Protein AF-0000000083689856 (afdb_homodimer)

Sequence (176 aa):
SSLCSGIFEINCSKDIKVQGIIGPCASLEKKSPLCSDIVIGQGGTSAWKMCGLDKSTSLCLFFDIVRKETPDATMQSTSNQFYFQFLTSSLCSGIFEINCSKDIKVQGIIGPCASLEKKSPLCSDIVIGQGGTSAWKMCGLDKSTSLCLFFDIVRKETPDATMQSTSNQFYFQFLT

InterPro domains:
  IPR012990 Sec23/Sec24, beta-sandwich [PF08033] (6-88)
  IPR037364 Protein transport protein Sec23 [PTHR11141] (4-88)

Organism: NCBI:txid97028

Structure (mmCIF, N/CA/C/O backbone):
data_AF-0000000083689856-model_v1
#
loop_
_entity.id
_entity.type
_entity.pdbx_description
1 polymer 'Protein transport protein SEC23'
#
loop_
_atom_site.group_PDB
_atom_site.id
_atom_site.type_symbol
_atom_site.label_atom_id
_atom_site.label_alt_id
_atom_site.label_comp_id
_atom_site.label_asym_id
_atom_site.label_entity_id
_atom_site.label_seq_id
_atom_site.pdbx_PDB_ins_code
_atom_site.Cartn_x
_atom_site.Cartn_y
_atom_site.Cartn_z
_atom_site.occupancy
_atom_site.B_iso_or_equiv
_atom_site.auth_seq_id
_atom_site.auth_comp_id
_atom_site.auth_asym_id
_atom_site.auth_atom_id
_atom_site.pdbx_PDB_model_num
ATOM 1 N N . SER A 1 1 ? -13.195 -22.906 -11.914 1 31.02 1 SER A N 1
ATOM 2 C CA . SER A 1 1 ? -13.656 -22.359 -10.641 1 31.02 1 SER A CA 1
ATOM 3 C C . SER A 1 1 ? -12.492 -21.781 -9.844 1 31.02 1 SER A C 1
ATOM 5 O O . SER A 1 1 ? -11.828 -22.5 -9.086 1 31.02 1 SER A O 1
ATOM 7 N N . SER A 1 2 ? -11.562 -21.109 -10.391 1 37.41 2 SER A N 1
ATOM 8 C CA . SER A 1 2 ? -10.148 -20.828 -10.141 1 37.41 2 SER A CA 1
ATOM 9 C C . SER A 1 2 ? -9.945 -20.219 -8.766 1 37.41 2 SER A C 1
ATOM 11 O O . SER A 1 2 ? -10.805 -19.5 -8.258 1 37.41 2 SER A O 1
ATOM 13 N N . LEU A 1 3 ? -8.977 -20.75 -7.883 1 42.84 3 LEU A N 1
ATOM 14 C CA . LEU A 1 3 ? -8.492 -20.797 -6.512 1 42.84 3 LEU A CA 1
ATOM 15 C C . LEU A 1 3 ? -8.328 -19.391 -5.941 1 42.84 3 LEU A C 1
ATOM 17 O O . LEU A 1 3 ? -7.41 -18.656 -6.32 1 42.84 3 LEU A O 1
ATOM 21 N N . CYS A 1 4 ? -9.5 -18.844 -5.906 1 51.97 4 CYS A N 1
ATOM 22 C CA . CYS A 1 4 ? -9.438 -17.719 -4.984 1 51.97 4 CYS A CA 1
ATOM 23 C C . CYS A 1 4 ? -8.922 -18.156 -3.621 1 51.97 4 CYS A C 1
ATOM 25 O O . CYS A 1 4 ? -9.5 -19.031 -2.984 1 51.97 4 CYS A O 1
ATOM 27 N N . SER A 1 5 ? -7.715 -18.391 -3.443 1 58.78 5 SER A N 1
ATOM 28 C CA . SER A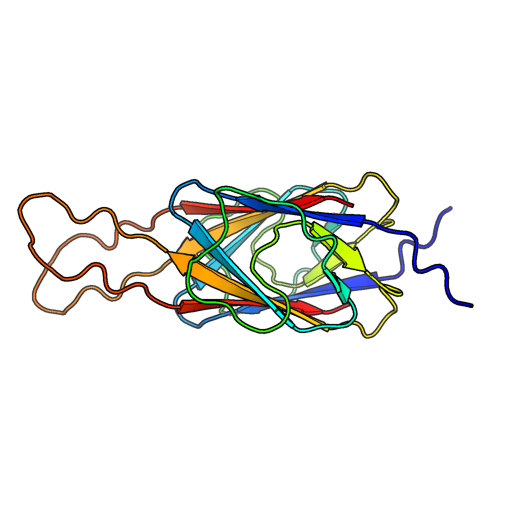 1 5 ? -7.422 -19.109 -2.207 1 58.78 5 SER A CA 1
ATOM 29 C C . SER A 1 5 ? -6.695 -18.219 -1.206 1 58.78 5 SER A C 1
ATOM 31 O O . SER A 1 5 ? -6.367 -18.656 -0.1 1 58.78 5 SER A O 1
ATOM 33 N N . GLY A 1 6 ? -6.547 -16.844 -1.567 1 73.56 6 GLY A N 1
ATOM 34 C CA . GLY A 1 6 ? -5.668 -16.312 -0.537 1 73.56 6 GLY A CA 1
ATOM 35 C C . GLY A 1 6 ? -6.27 -15.133 0.212 1 73.56 6 GLY A C 1
ATOM 36 O O . GLY A 1 6 ? -7.238 -14.531 -0.248 1 73.56 6 GLY A O 1
ATOM 37 N N . ILE A 1 7 ? -6.152 -15.195 1.546 1 84.69 7 ILE A N 1
ATOM 38 C CA . ILE A 1 7 ? -6.461 -14.047 2.398 1 84.69 7 ILE A CA 1
ATOM 39 C C . ILE A 1 7 ? -5.363 -13 2.268 1 84.69 7 ILE A C 1
ATOM 41 O O . ILE A 1 7 ? -4.18 -13.328 2.207 1 84.69 7 ILE A O 1
ATOM 45 N N . PHE A 1 8 ? -5.988 -11.883 2.041 1 88.19 8 PHE A N 1
ATOM 46 C CA . PHE A 1 8 ? -5.125 -10.711 1.982 1 88.19 8 PHE A CA 1
ATOM 47 C C . PHE A 1 8 ? -5.383 -9.789 3.17 1 88.19 8 PHE A C 1
ATOM 49 O O . PHE A 1 8 ? -6.52 -9.391 3.416 1 88.19 8 PHE A O 1
ATOM 56 N N . GLU A 1 9 ? -4.297 -9.516 3.924 1 93.69 9 GLU A N 1
ATOM 57 C CA . GLU A 1 9 ? -4.391 -8.648 5.094 1 93.69 9 GLU A CA 1
ATOM 58 C C . GLU A 1 9 ? -3.387 -7.504 5.016 1 93.69 9 GLU A C 1
ATOM 60 O O . GLU A 1 9 ? -2.27 -7.684 4.527 1 93.69 9 GLU A O 1
ATOM 65 N N . ILE A 1 10 ? -3.789 -6.352 5.613 1 95.69 10 ILE A N 1
ATOM 66 C CA . ILE A 1 10 ? -2.9 -5.195 5.562 1 95.69 10 ILE A CA 1
ATOM 67 C C . ILE A 1 10 ? -2.547 -4.754 6.98 1 95.69 10 ILE A C 1
ATOM 69 O O . ILE A 1 10 ? -3.404 -4.746 7.867 1 95.69 10 ILE A O 1
ATOM 73 N N . ASN A 1 11 ? -1.306 -4.457 7.203 1 96.75 11 ASN A N 1
ATOM 74 C CA . ASN A 1 11 ? -0.761 -3.717 8.336 1 96.75 11 ASN A CA 1
ATOM 75 C C . ASN A 1 11 ? -0.013 -2.467 7.887 1 96.75 11 ASN A C 1
ATOM 77 O O . ASN A 1 11 ? 0.541 -2.434 6.785 1 96.75 11 ASN A O 1
ATOM 81 N N . CYS A 1 12 ? -0.028 -1.435 8.812 1 97.19 12 CYS A N 1
ATOM 82 C CA . CYS A 1 12 ? 0.641 -0.221 8.359 1 97.19 12 CYS A CA 1
ATOM 83 C C . CYS A 1 12 ? 1.062 0.646 9.539 1 97.19 12 CYS A C 1
ATOM 85 O O . CYS A 1 12 ? 0.802 0.298 10.695 1 97.19 12 CYS A O 1
ATOM 87 N N . SER A 1 13 ? 1.717 1.807 9.211 1 96.12 13 SER A N 1
ATOM 88 C CA . SER A 1 13 ? 2.143 2.771 10.219 1 96.12 13 SER A CA 1
ATOM 89 C C . SER A 1 13 ? 0.949 3.338 10.977 1 96.12 13 SER A C 1
ATOM 91 O O . SER A 1 13 ? -0.142 3.473 10.422 1 96.12 13 SER A O 1
ATOM 93 N N . LYS A 1 14 ? 1.166 3.766 12.195 1 91.44 14 LYS A N 1
ATOM 94 C CA . LYS A 1 14 ? 0.114 4.219 13.102 1 91.44 14 LYS A CA 1
ATOM 95 C C . LYS A 1 14 ? -0.556 5.484 12.578 1 91.44 14 LYS A C 1
ATOM 97 O O . LYS A 1 14 ? -1.739 5.719 12.828 1 91.44 14 LYS A O 1
ATOM 102 N N . ASP A 1 15 ? 0.112 6.262 11.781 1 90.12 15 ASP A N 1
ATOM 103 C CA . ASP A 1 15 ? -0.406 7.539 11.305 1 90.12 15 ASP A CA 1
ATOM 104 C C . ASP A 1 15 ? -1.208 7.359 10.023 1 90.12 15 ASP A C 1
ATOM 106 O O . ASP A 1 15 ? -1.662 8.336 9.422 1 90.12 15 ASP A O 1
ATOM 110 N N . ILE A 1 16 ? -1.373 6.152 9.648 1 93.44 16 ILE A N 1
ATOM 111 C CA . ILE A 1 16 ? -2.117 5.852 8.438 1 93.44 16 ILE A CA 1
ATOM 112 C C . ILE A 1 16 ? -3.465 5.227 8.797 1 93.44 16 ILE A C 1
ATOM 114 O O . ILE A 1 16 ? -3.551 4.402 9.703 1 93.44 16 ILE A O 1
ATOM 118 N N . LYS A 1 17 ? -4.5 5.652 8.094 1 95.81 17 LYS A N 1
ATOM 119 C CA . LYS A 1 17 ? -5.816 5.023 8.203 1 95.81 17 LYS A CA 1
ATOM 120 C C . LYS A 1 17 ? -6.297 4.52 6.844 1 95.81 17 LYS A C 1
ATOM 122 O O . LYS A 1 17 ? -6.359 5.285 5.879 1 95.81 17 LYS A O 1
ATOM 127 N N . VAL A 1 18 ? -6.699 3.283 6.828 1 97.31 18 VAL A N 1
ATOM 128 C CA . VAL A 1 18 ? -7.117 2.637 5.59 1 97.31 18 VAL A CA 1
ATOM 129 C C . VAL A 1 18 ? -8.578 2.979 5.293 1 97.31 18 VAL A C 1
ATOM 131 O O . VAL A 1 18 ? -9.461 2.711 6.113 1 97.31 18 VAL A O 1
ATOM 134 N N . GLN A 1 19 ? -8.836 3.537 4.16 1 97.25 19 GLN A N 1
ATOM 135 C CA . GLN A 1 19 ? -10.203 3.854 3.754 1 97.25 19 GLN A CA 1
ATOM 136 C C . GLN A 1 19 ? -10.867 2.654 3.082 1 97.25 19 GLN A C 1
ATOM 138 O O . GLN A 1 19 ? -12.062 2.42 3.262 1 97.25 19 GLN A O 1
ATOM 143 N N . GLY A 1 20 ? -10.078 1.955 2.221 1 97.69 20 GLY A N 1
ATOM 144 C CA . GLY A 1 20 ? -10.586 0.754 1.576 1 97.69 20 GLY A CA 1
ATOM 145 C C . GLY A 1 20 ? -9.875 0.424 0.281 1 97.69 20 GLY A C 1
ATOM 146 O O . GLY A 1 20 ? -8.859 1.043 -0.05 1 97.69 20 GLY A O 1
ATOM 147 N N . ILE A 1 21 ? -10.391 -0.666 -0.389 1 97 21 ILE A N 1
ATOM 148 C CA . ILE A 1 21 ? -9.742 -1.138 -1.609 1 97 21 ILE A CA 1
ATOM 149 C C . ILE A 1 21 ? -10.781 -1.262 -2.725 1 97 21 ILE A C 1
ATOM 151 O O . ILE A 1 21 ? -11.953 -1.53 -2.463 1 97 21 ILE A O 1
ATOM 155 N N . ILE A 1 22 ? -10.32 -0.99 -3.885 1 95.88 22 ILE A N 1
ATOM 156 C CA . ILE A 1 22 ? -11.062 -1.29 -5.102 1 95.88 22 ILE A CA 1
ATOM 157 C C . ILE A 1 22 ? -10.328 -2.359 -5.91 1 95.88 22 ILE A C 1
ATOM 159 O O . ILE A 1 22 ? -9.125 -2.242 -6.152 1 95.88 22 ILE A O 1
ATOM 163 N N . GLY A 1 23 ? -10.961 -3.426 -6.277 1 93.25 23 GLY A N 1
ATOM 164 C CA . GLY A 1 23 ? -10.414 -4.555 -7.008 1 93.25 23 GLY A CA 1
ATOM 165 C C . GLY A 1 23 ? -11.18 -5.84 -6.793 1 93.25 23 GLY A C 1
ATOM 166 O O . GLY A 1 23 ? -12.281 -5.824 -6.234 1 93.25 23 GLY A O 1
ATOM 167 N N . PRO A 1 24 ? -10.656 -6.953 -7.352 1 88.81 24 PRO A N 1
ATOM 168 C CA . PRO A 1 24 ? -11.32 -8.258 -7.25 1 88.81 24 PRO A CA 1
ATOM 169 C C . PRO A 1 24 ? -11.141 -8.906 -5.879 1 88.81 24 PRO A C 1
ATOM 171 O O . PRO A 1 24 ? -10.375 -9.859 -5.742 1 88.81 24 PRO A O 1
ATOM 174 N N . CYS A 1 25 ? -11.867 -8.344 -4.914 1 89.06 25 CYS A N 1
ATOM 175 C CA . CYS A 1 25 ? -11.781 -8.844 -3.545 1 89.06 25 CYS A CA 1
ATOM 176 C C . CYS A 1 25 ? -13.117 -8.703 -2.828 1 89.06 25 CYS A C 1
ATOM 178 O O . CYS A 1 25 ? -14.031 -8.047 -3.332 1 89.06 25 CYS A O 1
ATOM 180 N N . ALA A 1 26 ? -13.148 -9.461 -1.69 1 92.5 26 ALA A N 1
ATOM 181 C CA . ALA A 1 26 ? -14.336 -9.391 -0.838 1 92.5 26 ALA A CA 1
ATOM 182 C C . ALA A 1 26 ? -13.945 -9.211 0.626 1 92.5 26 ALA A C 1
ATOM 184 O O . ALA A 1 26 ? -13.07 -9.914 1.135 1 92.5 26 ALA A O 1
ATOM 185 N N . SER A 1 27 ? -14.547 -8.242 1.237 1 94.75 27 SER A N 1
ATOM 186 C CA . SER A 1 27 ? -14.281 -7.934 2.639 1 94.75 27 SER A CA 1
ATOM 187 C C . SER A 1 27 ? -14.5 -9.156 3.523 1 94.75 27 SER A C 1
ATOM 189 O O . SER A 1 27 ? -15.461 -9.898 3.338 1 94.75 27 SER A O 1
ATOM 191 N N . LEU A 1 28 ? -13.695 -9.391 4.461 1 95.06 28 LEU A N 1
ATOM 192 C CA . LEU A 1 28 ? -13.852 -10.422 5.477 1 95.06 28 LEU A CA 1
ATOM 193 C C . LEU A 1 28 ? -14.414 -9.844 6.77 1 95.06 28 LEU A C 1
ATOM 195 O O . LEU A 1 28 ? -14.5 -10.531 7.785 1 95.06 28 LEU A O 1
ATOM 199 N N . GLU A 1 29 ? -14.664 -8.562 6.766 1 96 29 GLU A N 1
ATOM 200 C CA . GLU A 1 29 ? -15.297 -7.852 7.875 1 96 29 GLU A CA 1
ATOM 201 C C . GLU A 1 29 ? -14.453 -7.945 9.141 1 96 29 GLU A C 1
ATOM 203 O O . GLU A 1 29 ? -14.984 -8.109 10.242 1 96 29 GLU A O 1
ATOM 208 N N . LYS A 1 30 ? -13.258 -7.953 8.992 1 95.44 30 LYS A N 1
ATOM 209 C CA . LYS A 1 30 ? -12.344 -7.93 10.125 1 95.44 30 LYS A CA 1
ATOM 210 C C . LYS A 1 30 ? -12.211 -6.52 10.703 1 95.44 30 LYS A C 1
ATOM 212 O O . LYS A 1 30 ? -11.695 -5.621 10.031 1 95.44 30 LYS A O 1
ATOM 217 N N . LYS A 1 31 ? -12.586 -6.363 11.922 1 94.12 31 LYS A N 1
ATOM 218 C CA . LYS A 1 31 ? -12.438 -5.051 12.547 1 94.12 31 LYS A CA 1
ATOM 219 C C . LYS A 1 31 ? -10.969 -4.734 12.828 1 94.12 31 LYS A C 1
ATOM 221 O O . LYS A 1 31 ? -10.211 -5.613 13.234 1 94.12 31 LYS A O 1
ATOM 226 N N . SER A 1 32 ? -10.664 -3.48 12.602 1 95.56 32 SER A N 1
ATOM 227 C CA . SER A 1 32 ? -9.281 -3.053 12.812 1 95.56 32 SER A CA 1
ATOM 228 C C . SER A 1 32 ? -9.211 -1.577 13.188 1 95.56 32 SER A C 1
ATOM 230 O O . SER A 1 32 ? -9.961 -0.756 12.648 1 95.56 32 SER A O 1
ATOM 232 N N . PRO A 1 33 ? -8.305 -1.257 14.117 1 95.19 33 PRO A N 1
ATOM 233 C CA . PRO A 1 33 ? -8.102 0.156 14.445 1 95.19 33 PRO A CA 1
ATOM 234 C C . PRO A 1 33 ? -7.477 0.943 13.297 1 95.19 33 PRO A C 1
ATOM 236 O O . PRO A 1 33 ? -7.422 2.176 13.344 1 95.19 33 PRO A O 1
ATOM 239 N N . LEU A 1 34 ? -7.082 0.309 12.312 1 96 34 LEU A N 1
ATOM 240 C CA . LEU A 1 34 ? -6.41 0.939 11.188 1 96 34 LEU A CA 1
ATOM 241 C C . LEU A 1 34 ? -7.426 1.509 10.195 1 96 34 LEU A C 1
ATOM 243 O O . LEU A 1 34 ? -7.055 2.213 9.258 1 96 34 LEU A O 1
ATOM 247 N N . CYS A 1 35 ? -8.625 1.294 10.414 1 97.06 35 CYS A N 1
ATOM 248 C CA . CYS A 1 35 ? -9.633 1.695 9.445 1 97.06 35 CYS A CA 1
ATOM 249 C C . CYS A 1 35 ? -10.016 3.16 9.625 1 97.06 35 CYS A C 1
ATOM 251 O O . CYS A 1 35 ? -10.141 3.639 10.75 1 97.06 35 CYS A O 1
ATOM 253 N N . SER A 1 36 ? -10.203 3.809 8.484 1 95.69 36 SER A N 1
ATOM 254 C CA . SER A 1 36 ? -10.711 5.176 8.469 1 95.69 36 SER A CA 1
ATOM 255 C C . SER A 1 36 ? -12.227 5.207 8.656 1 95.69 36 SER A C 1
ATOM 257 O O . SER A 1 36 ? -12.906 4.219 8.383 1 95.69 36 SER A O 1
ATOM 259 N N . ASP A 1 37 ? -12.672 6.348 9.102 1 94.5 37 ASP A N 1
ATOM 260 C CA . ASP A 1 37 ? -14.117 6.547 9.148 1 94.5 37 ASP A CA 1
ATOM 261 C C . ASP A 1 37 ? -14.68 6.758 7.742 1 94.5 37 ASP A C 1
ATOM 263 O O . ASP A 1 37 ? -15.875 6.551 7.512 1 94.5 37 ASP A O 1
ATOM 267 N N . ILE A 1 38 ? -13.891 7.273 6.812 1 94.56 38 ILE A N 1
ATOM 268 C CA . ILE A 1 38 ? -14.281 7.426 5.414 1 94.56 38 ILE A CA 1
ATOM 269 C C . ILE A 1 38 ? -14.031 6.121 4.664 1 94.56 38 ILE A C 1
ATOM 271 O O . ILE A 1 38 ? -12.938 5.559 4.73 1 94.56 38 ILE A O 1
ATOM 275 N N . VAL A 1 39 ? -15.039 5.648 4.031 1 96.19 39 VAL A N 1
ATOM 276 C CA . VAL A 1 39 ? -14.922 4.348 3.377 1 96.19 39 VAL A CA 1
ATOM 277 C C . VAL A 1 39 ? -14.945 4.531 1.861 1 96.19 39 VAL A C 1
ATOM 279 O O . VAL A 1 39 ? -15.812 5.227 1.329 1 96.19 39 VAL A O 1
ATOM 282 N N . ILE A 1 40 ? -14.031 3.928 1.196 1 97.25 40 ILE A N 1
ATOM 283 C CA . ILE A 1 40 ? -13.992 3.857 -0.26 1 97.25 40 ILE A CA 1
ATOM 284 C C . ILE A 1 40 ? -13.953 2.398 -0.706 1 97.25 40 ILE A C 1
ATOM 286 O O . ILE A 1 40 ? -13.148 1.609 -0.203 1 97.25 40 ILE A O 1
ATOM 290 N N . GLY A 1 41 ? -14.867 1.993 -1.67 1 97.19 41 GLY A N 1
ATOM 291 C CA . GLY A 1 41 ? -14.891 0.598 -2.078 1 97.19 41 GLY A CA 1
ATOM 292 C C . GLY A 1 41 ? -15.164 -0.356 -0.93 1 97.19 41 GLY A C 1
ATOM 293 O O . GLY A 1 41 ? -16.125 -0.179 -0.188 1 97.19 41 GLY A O 1
ATOM 294 N N . GLN A 1 42 ? -14.328 -1.353 -0.829 1 96.31 42 GLN A N 1
ATOM 295 C CA . GLN A 1 42 ? -14.391 -2.307 0.274 1 96.31 42 GLN A CA 1
ATOM 296 C C . GLN A 1 42 ? -13.57 -1.828 1.467 1 96.31 42 GLN A C 1
ATOM 298 O O . GLN A 1 42 ? -12.391 -2.154 1.582 1 96.31 42 GLN A O 1
ATOM 303 N N . GLY A 1 43 ? -14.18 -1.124 2.352 1 97.38 43 GLY A N 1
ATOM 304 C CA . GLY A 1 43 ? -13.516 -0.559 3.514 1 97.38 43 GLY A CA 1
ATOM 305 C C . GLY A 1 43 ? -14.102 -1.031 4.828 1 97.38 43 GLY A C 1
ATOM 306 O O . GLY A 1 43 ? -14.867 -2 4.859 1 97.38 43 GLY A O 1
ATOM 307 N N . GLY A 1 44 ? -13.664 -0.414 5.898 1 97.06 44 GLY A N 1
ATOM 308 C CA . GLY A 1 44 ? -14.117 -0.816 7.219 1 97.06 44 GLY A CA 1
ATOM 309 C C . GLY A 1 44 ? -13.508 -2.127 7.684 1 97.06 44 GLY A C 1
ATOM 310 O O . GLY A 1 44 ? -14.047 -2.783 8.578 1 97.06 44 GLY A O 1
ATOM 311 N N . THR A 1 45 ? -12.609 -2.621 7.008 1 97.81 45 THR A N 1
ATOM 312 C CA . THR A 1 45 ? -11.898 -3.865 7.301 1 97.81 45 THR A CA 1
ATOM 313 C C . THR A 1 45 ? -10.422 -3.74 6.953 1 97.81 45 THR A C 1
ATOM 315 O O . THR A 1 45 ? -10.023 -2.82 6.234 1 97.81 45 THR A O 1
ATOM 318 N N . SER A 1 46 ? -9.602 -4.648 7.414 1 97.38 46 SER A N 1
ATOM 319 C CA . SER A 1 46 ? -8.195 -4.719 7.035 1 97.38 46 SER A CA 1
ATOM 320 C C . SER A 1 46 ? -7.863 -6.059 6.391 1 97.38 46 SER A C 1
ATOM 322 O O . SER A 1 46 ? -6.691 -6.383 6.184 1 97.38 46 SER A O 1
ATOM 324 N N . ALA A 1 47 ? -8.883 -6.887 6.129 1 96.19 47 ALA A N 1
ATOM 325 C CA . ALA A 1 47 ? -8.656 -8.195 5.516 1 96.19 47 ALA A CA 1
ATOM 326 C C . ALA A 1 47 ? -9.719 -8.5 4.465 1 96.19 47 ALA A C 1
ATOM 328 O O . ALA A 1 47 ? -10.898 -8.188 4.66 1 96.19 47 ALA A O 1
ATOM 329 N N . TRP A 1 48 ? -9.273 -9.164 3.438 1 93.56 48 TRP A N 1
ATOM 330 C CA . TRP A 1 48 ? -10.141 -9.5 2.314 1 93.56 48 TRP A CA 1
ATOM 331 C C . TRP A 1 48 ? -9.805 -10.883 1.766 1 93.56 48 TRP A C 1
ATOM 333 O O . TRP A 1 48 ? -8.703 -11.391 1.979 1 93.56 48 TRP A O 1
ATOM 343 N N . LYS A 1 49 ? -10.758 -11.43 1.172 1 90.06 49 LYS A N 1
ATOM 344 C CA . LYS A 1 49 ? -10.523 -12.562 0.28 1 90.06 49 LYS A CA 1
ATOM 345 C C . LYS A 1 49 ? -10.227 -12.094 -1.142 1 90.06 49 LYS A C 1
ATOM 347 O O . LYS A 1 49 ? -10.898 -11.188 -1.651 1 90.06 49 LYS A O 1
ATOM 352 N N . MET A 1 50 ? -9.109 -12.461 -1.617 1 81.75 50 MET A N 1
ATOM 353 C CA . MET A 1 50 ? -8.75 -12.047 -2.969 1 81.75 50 MET A CA 1
ATOM 354 C C . MET A 1 50 ? -8.992 -13.172 -3.971 1 81.75 50 MET A C 1
ATOM 356 O O . MET A 1 50 ? -8.734 -14.336 -3.674 1 81.75 50 MET A O 1
ATOM 360 N N . CYS A 1 51 ? -9.781 -12.773 -4.969 1 66 51 CYS A N 1
ATOM 361 C CA . CYS A 1 51 ? -10.125 -13.766 -5.984 1 66 51 CYS A CA 1
ATOM 362 C C . CYS A 1 51 ? -9.109 -13.766 -7.117 1 66 51 CYS A C 1
ATOM 364 O O . CYS A 1 51 ? -9.016 -12.797 -7.871 1 66 51 CYS A O 1
ATOM 366 N N . GLY A 1 52 ? -7.918 -14.508 -7.164 1 64.12 52 GLY A N 1
ATOM 367 C CA . GLY A 1 52 ? -7.117 -14.859 -8.328 1 64.12 52 GLY A CA 1
ATOM 368 C C . GLY A 1 52 ? -6.102 -13.789 -8.695 1 64.12 52 GLY A C 1
ATOM 369 O O . GLY A 1 52 ? -6.367 -12.938 -9.539 1 64.12 52 GLY A O 1
ATOM 370 N N . LEU A 1 53 ? -5.191 -13.555 -7.867 1 62.03 53 LEU A N 1
ATOM 371 C CA . LEU A 1 53 ? -4.152 -12.688 -8.406 1 62.03 53 LEU A CA 1
ATOM 372 C C . LEU A 1 53 ? -3.592 -13.25 -9.703 1 62.03 53 LEU A C 1
ATOM 374 O O . LEU A 1 53 ? -2.924 -14.281 -9.703 1 62.03 53 LEU A O 1
ATOM 378 N N . ASP A 1 54 ? -4.379 -13.008 -10.773 1 68 54 ASP A N 1
ATOM 379 C CA . ASP A 1 54 ? -3.902 -13.414 -12.094 1 68 54 ASP A CA 1
ATOM 380 C C . ASP A 1 54 ? -3.027 -12.328 -12.719 1 68 54 ASP A C 1
ATOM 382 O O . ASP A 1 54 ? -2.656 -11.359 -12.047 1 68 54 ASP A O 1
ATOM 386 N N . LYS A 1 55 ? -2.582 -12.523 -13.875 1 65.25 55 LYS A N 1
ATOM 387 C CA . LYS A 1 55 ? -1.632 -11.672 -14.594 1 65.25 55 LYS A CA 1
ATOM 388 C C . LYS A 1 55 ? -2.244 -10.312 -14.922 1 65.25 55 LYS A C 1
ATOM 390 O O . LYS A 1 55 ? -1.583 -9.453 -15.508 1 65.25 55 LYS A O 1
ATOM 395 N N . SER A 1 56 ? -3.434 -10.031 -14.477 1 78.38 56 SER A N 1
ATOM 396 C CA . SER A 1 56 ? -4.004 -8.742 -14.828 1 78.38 56 SER A CA 1
ATOM 397 C C . SER A 1 56 ? -4.848 -8.18 -13.688 1 78.38 56 SER A C 1
ATOM 399 O O . SER A 1 56 ? -5.832 -7.477 -13.922 1 78.38 56 SER A O 1
ATOM 401 N N . THR A 1 57 ? -4.488 -8.484 -12.609 1 84.12 57 THR A N 1
ATOM 402 C CA . THR A 1 57 ? -5.242 -8.008 -11.453 1 84.12 57 THR A CA 1
ATOM 403 C C . THR A 1 57 ? -4.781 -6.617 -11.039 1 84.12 57 THR A C 1
ATOM 405 O O . THR A 1 57 ? -3.582 -6.328 -11.039 1 84.12 57 THR A O 1
ATOM 408 N N . SER A 1 58 ? -5.766 -5.715 -10.789 1 91.75 58 SER A N 1
ATOM 409 C CA . SER A 1 58 ? -5.5 -4.395 -10.234 1 91.75 58 SER A CA 1
ATOM 410 C C . SER A 1 58 ? -6.168 -4.219 -8.875 1 91.75 58 SER A C 1
ATOM 412 O O . SER A 1 58 ? -7.367 -4.48 -8.727 1 91.75 58 SER A O 1
ATOM 414 N N . LEU A 1 59 ? -5.379 -3.928 -7.902 1 92.12 59 LEU A N 1
ATOM 415 C CA . LEU A 1 59 ? -5.871 -3.598 -6.57 1 92.12 59 LEU A CA 1
ATOM 416 C C . LEU A 1 59 ? -5.5 -2.168 -6.191 1 92.12 59 LEU A C 1
ATOM 418 O O . LEU A 1 59 ? -4.324 -1.798 -6.23 1 92.12 59 LEU A O 1
ATOM 422 N N . CYS A 1 60 ? -6.496 -1.337 -5.859 1 97 60 CYS A N 1
ATOM 423 C CA . CYS A 1 60 ? -6.246 0.051 -5.492 1 97 60 CYS A CA 1
ATOM 424 C C . CYS A 1 60 ? -6.609 0.303 -4.031 1 97 60 CYS A C 1
ATOM 426 O O . CYS A 1 60 ? -7.773 0.191 -3.648 1 97 60 CYS A O 1
ATOM 428 N N . LEU A 1 61 ? -5.652 0.65 -3.26 1 97.56 61 LEU A N 1
ATOM 429 C CA . LEU A 1 61 ? -5.812 0.936 -1.839 1 97.56 61 LEU A CA 1
ATOM 430 C C . LEU A 1 61 ? -5.926 2.438 -1.595 1 97.56 61 LEU A C 1
ATOM 432 O O . LEU A 1 61 ? -5.078 3.209 -2.045 1 97.56 61 LEU A O 1
ATOM 436 N N . PHE A 1 62 ? -6.926 2.846 -0.922 1 97.81 62 PHE A N 1
ATOM 437 C CA . PHE A 1 62 ? -7.094 4.238 -0.523 1 97.81 62 PHE A CA 1
ATOM 438 C C . PHE A 1 62 ? -6.852 4.406 0.972 1 97.81 62 PHE A C 1
ATOM 440 O O . PHE A 1 62 ? -7.277 3.572 1.772 1 97.81 62 PHE A O 1
ATOM 447 N N . PHE A 1 63 ? -6.199 5.566 1.27 1 96.69 63 PHE A N 1
ATOM 448 C CA . PHE A 1 63 ? -5.879 5.801 2.674 1 96.69 63 PHE A CA 1
ATOM 449 C C . PHE A 1 63 ? -5.688 7.289 2.945 1 96.69 63 PHE A C 1
ATOM 451 O O . PHE A 1 63 ? -5.543 8.078 2.014 1 96.69 63 PHE A O 1
ATOM 458 N N . ASP A 1 64 ? -5.703 7.539 4.191 1 93.5 64 ASP A N 1
ATOM 459 C CA . ASP A 1 64 ? -5.402 8.906 4.609 1 93.5 64 ASP A CA 1
ATOM 460 C C . ASP A 1 64 ? -4.285 8.922 5.652 1 93.5 64 ASP A C 1
ATOM 462 O O . ASP A 1 64 ? -4.016 7.914 6.297 1 93.5 64 ASP A O 1
ATOM 466 N N . ILE A 1 65 ? -3.568 9.93 5.703 1 87.88 65 ILE A N 1
ATOM 467 C CA . ILE A 1 65 ? -2.547 10.133 6.727 1 87.88 65 ILE A CA 1
ATOM 468 C C . ILE A 1 65 ? -3.045 11.133 7.762 1 87.88 65 ILE A C 1
ATOM 470 O O . ILE A 1 65 ? -3.443 12.25 7.414 1 87.88 65 ILE A O 1
ATOM 474 N N . VAL A 1 66 ? -2.953 10.633 8.977 1 76.56 66 VAL A N 1
ATOM 475 C CA . VAL A 1 66 ? -3.393 11.484 10.078 1 76.56 66 VAL A CA 1
ATOM 476 C C . VAL A 1 66 ? -2.221 12.328 10.586 1 76.56 66 VAL A C 1
ATOM 478 O O . VAL A 1 66 ? -1.18 11.781 10.961 1 76.56 66 VAL A O 1
ATOM 481 N N . ARG A 1 67 ? -2.156 13.578 10.102 1 66.19 67 ARG A N 1
ATOM 482 C CA . ARG A 1 67 ? -1.092 14.461 10.586 1 66.19 67 ARG A CA 1
ATOM 483 C C . ARG A 1 67 ? -1.346 14.891 12.023 1 66.19 67 ARG A C 1
ATOM 485 O O . ARG A 1 67 ? -2.477 15.227 12.383 1 66.19 67 ARG A O 1
ATOM 492 N N . LYS A 1 68 ? -0.296 14.492 12.797 1 56.75 68 LYS A N 1
ATOM 493 C CA . LYS A 1 68 ? -0.395 14.992 14.164 1 56.75 68 LYS A CA 1
ATOM 494 C C . LYS A 1 68 ? -0.244 16.516 14.211 1 56.75 68 LYS A C 1
ATOM 496 O O . LYS A 1 68 ? 0.681 17.062 13.609 1 56.75 68 LYS A O 1
ATOM 501 N N . GLU A 1 69 ? -1.296 17.062 14.125 1 52.5 69 GLU A N 1
ATOM 502 C CA . GLU A 1 69 ? -1.229 18.5 14.32 1 52.5 69 GLU A CA 1
ATOM 503 C C . GLU A 1 69 ? -0.393 18.859 15.539 1 52.5 69 GLU A C 1
ATOM 505 O O . GLU A 1 69 ? -0.47 18.188 16.578 1 52.5 69 GLU A O 1
ATOM 510 N N . THR A 1 70 ? 0.776 19.375 15.234 1 52.66 70 THR A N 1
ATOM 511 C CA . THR A 1 70 ? 1.41 19.984 16.406 1 52.66 70 THR A CA 1
ATOM 512 C C . THR A 1 70 ? 0.419 20.859 17.156 1 52.66 70 THR A C 1
ATOM 514 O O . THR A 1 70 ? -0.486 21.453 16.562 1 52.66 70 THR A O 1
ATOM 517 N N . PRO A 1 71 ? 0.359 20.625 18.547 1 53.5 71 PRO A N 1
ATOM 518 C CA . PRO A 1 71 ? -0.535 21.375 19.438 1 53.5 71 PRO A CA 1
ATOM 519 C C . PRO A 1 71 ? -0.731 22.828 18.984 1 53.5 71 PRO A C 1
ATOM 521 O O . PRO A 1 71 ? -1.806 23.391 19.172 1 53.5 71 PRO A O 1
ATOM 524 N N . ASP A 1 72 ? 0.316 23.406 18.641 1 51.91 72 ASP A N 1
ATOM 525 C CA . ASP A 1 72 ? 0.133 24.844 18.469 1 51.91 72 ASP A CA 1
ATOM 526 C C . ASP A 1 72 ? -0.647 25.141 17.188 1 51.91 72 ASP A C 1
ATOM 528 O O . ASP A 1 72 ? -1.131 26.266 17 1 51.91 72 ASP A O 1
ATOM 532 N N . ALA A 1 73 ? -0.417 24.453 16.125 1 48.94 73 ALA A N 1
ATOM 533 C CA . ALA A 1 73 ? -1.051 24.875 14.875 1 48.94 73 ALA A CA 1
ATOM 534 C C . ALA A 1 73 ? -2.465 24.312 14.758 1 48.94 73 ALA A C 1
ATOM 536 O O . ALA A 1 73 ? -2.656 23.094 14.789 1 48.94 73 ALA A O 1
ATOM 537 N N . THR A 1 74 ? -3.48 24.797 15.258 1 48.19 74 THR A N 1
ATOM 538 C CA . THR A 1 74 ? -4.902 24.562 15.031 1 48.19 74 THR A CA 1
ATOM 539 C C . THR A 1 74 ? -5.145 24.062 13.602 1 48.19 74 THR A C 1
ATOM 541 O O . THR A 1 74 ? -6.246 24.203 13.07 1 48.19 74 THR A O 1
ATOM 544 N N . MET A 1 75 ? -4.137 24.031 12.797 1 48.81 75 MET A N 1
ATOM 545 C CA . MET A 1 75 ? -4.52 23.734 11.422 1 48.81 75 MET A CA 1
ATOM 546 C C . MET A 1 75 ? -5.238 22.391 11.328 1 48.81 75 MET A C 1
ATOM 548 O O . MET A 1 75 ? -4.855 21.438 12 1 48.81 75 MET A O 1
ATOM 552 N N . GLN A 1 76 ? -6.438 22.391 10.859 1 47.72 76 GLN A N 1
ATOM 553 C CA . GLN A 1 76 ? -7.352 21.297 10.586 1 47.72 76 GLN A CA 1
ATOM 554 C C . GLN A 1 76 ? -6.602 20.078 10.047 1 47.72 76 GLN A C 1
ATOM 556 O O . GLN A 1 76 ? -5.766 20.203 9.148 1 47.72 76 GLN A O 1
ATOM 561 N N . SER A 1 77 ? -6.426 19.125 10.742 1 51.62 77 SER A N 1
ATOM 562 C CA . SER A 1 77 ? -5.941 17.828 10.258 1 51.62 77 SER A CA 1
ATOM 563 C C . SER A 1 77 ? -6.434 17.547 8.844 1 51.62 77 SER A C 1
ATOM 565 O O . SER A 1 77 ? -7.641 17.484 8.602 1 51.62 77 SER A O 1
ATOM 567 N N . THR A 1 78 ? -6.039 18.297 7.891 1 54.62 78 THR A N 1
ATOM 568 C CA . THR A 1 78 ? -6.488 17.938 6.547 1 54.62 78 THR A CA 1
ATOM 569 C C . THR A 1 78 ? -6.059 16.516 6.191 1 54.62 78 THR A C 1
ATOM 571 O O . THR A 1 78 ? -4.883 16.172 6.32 1 54.62 78 THR A O 1
ATOM 574 N N . SER A 1 79 ? -6.91 15.617 6.535 1 60.47 79 SER A N 1
ATOM 575 C CA . SER A 1 79 ? -6.684 14.258 6.039 1 60.47 79 SER A CA 1
ATOM 576 C C . SER A 1 79 ? -6.523 14.25 4.523 1 60.47 79 SER A C 1
ATOM 578 O O . SER A 1 79 ? -7.422 14.672 3.795 1 60.47 79 SER A O 1
ATOM 580 N N . ASN A 1 80 ? -5.309 14.219 4.156 1 80.25 80 ASN A N 1
ATOM 581 C CA . ASN A 1 80 ? -5.047 14.055 2.732 1 80.25 80 ASN A CA 1
ATOM 582 C C . ASN A 1 80 ? -5.227 12.602 2.297 1 80.25 80 ASN A C 1
ATOM 584 O O . ASN A 1 80 ? -4.742 11.68 2.965 1 80.25 80 ASN A O 1
ATOM 588 N N . GLN A 1 81 ? -6.215 12.43 1.385 1 91.38 81 GLN A N 1
ATOM 589 C CA . GLN A 1 81 ? -6.457 11.102 0.82 1 91.38 81 GLN A CA 1
ATOM 590 C C . GLN A 1 81 ? -5.398 10.742 -0.217 1 91.38 81 GLN A C 1
ATOM 592 O O . GLN A 1 81 ? -5.027 11.578 -1.048 1 91.38 81 GLN A O 1
ATOM 597 N N . PHE A 1 82 ? -4.906 9.539 -0.16 1 95.44 82 PHE A N 1
ATOM 598 C CA . PHE A 1 82 ? -3.912 9 -1.08 1 95.44 82 PHE A CA 1
ATOM 599 C C . PHE A 1 82 ? -4.301 7.602 -1.542 1 95.44 82 PHE A C 1
ATOM 601 O O . PHE A 1 82 ? -5.246 7.008 -1.017 1 95.44 82 PHE A O 1
ATOM 608 N N . TYR A 1 83 ? -3.508 7.141 -2.576 1 97.12 83 TYR A N 1
ATOM 609 C CA . TYR A 1 83 ? -3.766 5.773 -3.014 1 97.12 83 TYR A CA 1
ATOM 610 C C . TYR A 1 83 ? -2.477 5.082 -3.443 1 97.12 83 TYR A C 1
ATOM 612 O O . TYR A 1 83 ? -1.513 5.746 -3.836 1 97.12 83 TYR A O 1
ATOM 620 N N . PHE A 1 84 ? -2.514 3.762 -3.369 1 97.44 84 PHE A N 1
ATOM 621 C CA . PHE A 1 84 ? -1.59 2.85 -4.031 1 97.44 84 PHE A CA 1
ATOM 622 C C . PHE A 1 84 ? -2.342 1.892 -4.949 1 97.44 84 PHE A C 1
ATOM 624 O O . PHE A 1 84 ? -3.316 1.263 -4.535 1 97.44 84 PHE A O 1
ATOM 631 N N . GLN A 1 85 ? -1.859 1.798 -6.129 1 96.19 85 GLN A N 1
ATOM 632 C CA . GLN A 1 85 ? -2.395 0.793 -7.043 1 96.19 85 GLN A CA 1
ATOM 633 C C . GLN A 1 85 ? -1.367 -0.301 -7.32 1 96.19 85 GLN A C 1
ATOM 635 O O . GLN A 1 85 ? -0.212 -0.01 -7.633 1 96.19 85 GLN A O 1
ATOM 640 N N . PHE A 1 86 ? -1.841 -1.537 -7.109 1 93.06 86 PHE A N 1
ATOM 641 C CA . PHE A 1 86 ? -1.024 -2.707 -7.41 1 93.06 86 PHE A CA 1
ATOM 642 C C . PHE A 1 86 ? -1.511 -3.395 -8.68 1 93.06 86 PHE A C 1
ATOM 644 O O . PHE A 1 86 ? -2.701 -3.688 -8.82 1 93.06 86 PHE A O 1
ATOM 651 N N . LEU A 1 87 ? -0.482 -3.646 -9.469 1 90.44 87 LEU A N 1
ATOM 652 C CA . LEU A 1 87 ? -0.793 -4.305 -10.734 1 90.44 87 LEU A CA 1
ATOM 653 C C . LEU A 1 87 ? 0.003 -5.598 -10.883 1 90.44 87 LEU A C 1
ATOM 655 O O . LEU A 1 87 ? 1.186 -5.648 -10.539 1 90.44 87 LEU A O 1
ATOM 659 N N . THR A 1 88 ? -0.644 -6.598 -11.344 1 84 88 THR A N 1
ATOM 660 C CA . THR A 1 88 ? 0.044 -7.852 -11.625 1 84 88 THR A CA 1
ATOM 661 C C . THR A 1 88 ? 0.012 -8.164 -13.117 1 84 88 THR A C 1
ATOM 663 O O . THR A 1 88 ? -0.897 -7.727 -13.828 1 84 88 THR A O 1
ATOM 666 N N . SER B 1 1 ? 8.531 -26.188 -8.891 1 30.42 1 SER B N 1
ATOM 667 C CA . SER B 1 1 ? 9.086 -24.922 -9.383 1 30.42 1 SER B CA 1
ATOM 668 C C . SER B 1 1 ? 8.039 -23.812 -9.359 1 30.42 1 SER B C 1
ATOM 670 O O . SER B 1 1 ? 7.125 -23.797 -10.18 1 30.42 1 SER B O 1
ATOM 672 N N . SER B 1 2 ? 7.465 -23.516 -8.273 1 37.59 2 SER B N 1
ATOM 673 C CA . SER B 1 2 ? 6.258 -22.734 -8.047 1 37.59 2 SER B CA 1
ATOM 674 C C . SER B 1 2 ? 6.316 -21.406 -8.789 1 37.59 2 SER B C 1
ATOM 676 O O . SER B 1 2 ? 7.316 -20.688 -8.711 1 37.59 2 SER B O 1
ATOM 678 N N . LEU B 1 3 ? 5.684 -21.312 -9.953 1 42.91 3 LEU B N 1
ATOM 679 C CA . LEU B 1 3 ? 5.562 -20.359 -11.047 1 42.91 3 LEU B CA 1
ATOM 680 C C . LEU B 1 3 ? 5.508 -18.922 -10.516 1 42.91 3 LEU B C 1
ATOM 682 O O . LEU B 1 3 ? 4.57 -18.547 -9.812 1 42.91 3 LEU B O 1
ATOM 686 N N . CYS B 1 4 ? 6.676 -18.594 -10.141 1 51.81 4 CYS B N 1
ATOM 687 C CA . CYS B 1 4 ? 6.82 -17.141 -9.984 1 51.81 4 CYS B CA 1
ATOM 688 C C . CYS B 1 4 ? 6.328 -16.406 -11.227 1 51.81 4 CYS B C 1
ATOM 690 O O . CYS B 1 4 ? 6.824 -16.641 -12.328 1 51.81 4 CYS B O 1
ATOM 692 N N . SER B 1 5 ? 5.09 -16.297 -11.461 1 58.97 5 SER B N 1
ATOM 693 C CA . SER B 1 5 ? 4.797 -15.875 -12.828 1 58.97 5 SER B CA 1
ATOM 694 C C . SER B 1 5 ? 4.273 -14.445 -12.867 1 58.97 5 SER B C 1
ATOM 696 O O . SER B 1 5 ? 3.928 -13.93 -13.938 1 58.97 5 SER B O 1
ATOM 698 N N . GLY B 1 6 ? 4.332 -13.719 -11.633 1 74.19 6 GLY B N 1
ATOM 699 C CA . GLY B 1 6 ? 3.619 -12.484 -11.945 1 74.19 6 GLY B CA 1
ATOM 700 C C . GLY B 1 6 ? 4.438 -11.234 -11.672 1 74.19 6 GLY B C 1
ATOM 701 O O . GLY B 1 6 ? 5.453 -11.297 -10.977 1 74.19 6 GLY B O 1
ATOM 702 N N . ILE B 1 7 ? 4.391 -10.305 -12.625 1 85.06 7 ILE B N 1
ATOM 703 C CA . ILE B 1 7 ? 4.926 -8.96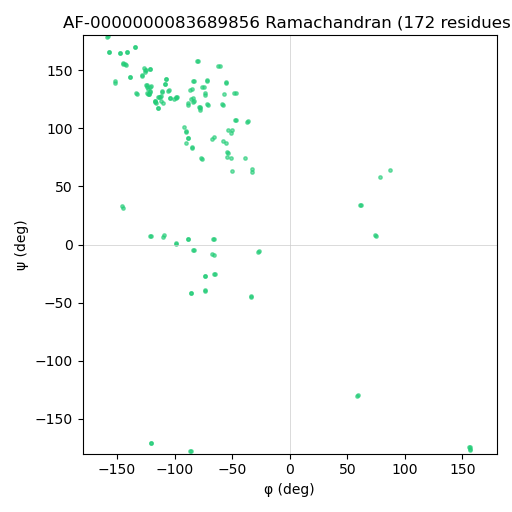1 -12.438 1 85.06 7 ILE B CA 1
ATOM 704 C C . ILE B 1 7 ? 4.008 -8.164 -11.523 1 85.06 7 ILE B C 1
ATOM 706 O O . ILE B 1 7 ? 2.781 -8.25 -11.633 1 85.06 7 ILE B O 1
ATOM 710 N N . PHE B 1 8 ? 4.758 -7.66 -10.586 1 88.44 8 PHE B N 1
ATOM 711 C CA . PHE B 1 8 ? 4.09 -6.754 -9.656 1 88.44 8 PHE B CA 1
ATOM 712 C C . PHE B 1 8 ? 4.566 -5.32 -9.867 1 88.44 8 PHE B C 1
ATOM 714 O O . PHE B 1 8 ? 5.766 -5.043 -9.812 1 88.44 8 PHE B O 1
ATOM 721 N N . GLU B 1 9 ? 3.582 -4.434 -10.164 1 93.75 9 GLU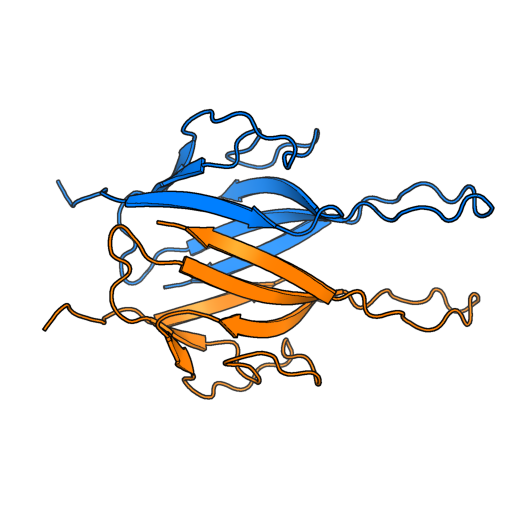 B N 1
ATOM 722 C CA . GLU B 1 9 ? 3.885 -3.027 -10.406 1 93.75 9 GLU B CA 1
ATOM 723 C C . GLU B 1 9 ? 3.062 -2.121 -9.492 1 93.75 9 GLU B C 1
ATOM 725 O O . GLU B 1 9 ? 1.904 -2.42 -9.195 1 93.75 9 GLU B O 1
ATOM 730 N N . ILE B 1 10 ? 3.672 -0.951 -9.164 1 95.75 10 ILE B N 1
ATOM 731 C CA . ILE B 1 10 ? 2.977 -0.039 -8.266 1 95.75 10 ILE B CA 1
ATOM 732 C C . ILE B 1 10 ? 2.783 1.312 -8.945 1 95.75 10 ILE B C 1
ATOM 734 O O . ILE B 1 10 ? 3.684 1.806 -9.633 1 95.75 10 ILE B O 1
ATOM 738 N N . ASN B 1 11 ? 1.61 1.851 -8.82 1 96.81 11 ASN B N 1
ATOM 739 C CA . ASN B 1 11 ? 1.256 3.242 -9.078 1 96.81 11 ASN B CA 1
ATOM 740 C C . ASN B 1 11 ? 0.673 3.912 -7.84 1 96.81 11 ASN B C 1
ATOM 742 O O . ASN B 1 11 ? 0.068 3.248 -6.996 1 96.81 11 ASN B O 1
ATOM 746 N N . CYS B 1 12 ? 0.899 5.281 -7.781 1 97.25 12 CYS B N 1
ATOM 747 C CA . CYS B 1 12 ? 0.394 5.91 -6.566 1 97.25 12 CYS B CA 1
ATOM 748 C C . CYS B 1 12 ? 0.183 7.406 -6.773 1 97.25 12 CYS B C 1
ATOM 750 O O . CYS B 1 12 ? 0.461 7.934 -7.852 1 97.25 12 CYS B O 1
ATOM 752 N N . SER B 1 13 ? -0.323 8.094 -5.695 1 96.06 13 SER B N 1
ATOM 753 C CA . SER B 1 13 ? -0.531 9.539 -5.711 1 96.06 13 SER B CA 1
ATOM 754 C C . SER B 1 13 ? 0.782 10.281 -5.934 1 96.06 13 SER B C 1
ATOM 756 O O . SER B 1 13 ? 1.843 9.812 -5.512 1 96.06 13 SER B O 1
ATOM 758 N N . LYS B 1 14 ? 0.711 11.461 -6.484 1 91.38 14 LYS B N 1
ATOM 759 C CA . LYS B 1 14 ? 1.878 12.25 -6.871 1 91.38 14 LYS B CA 1
ATOM 760 C C . LYS B 1 14 ? 2.693 12.664 -5.652 1 91.38 14 LYS B C 1
ATOM 762 O O . LYS B 1 14 ? 3.914 12.82 -5.738 1 91.38 14 LYS B O 1
ATOM 767 N N . ASP B 1 15 ? 2.104 12.758 -4.508 1 90.19 15 ASP B N 1
ATOM 768 C CA . ASP B 1 15 ? 2.773 13.242 -3.303 1 90.19 15 ASP B CA 1
ATOM 769 C C . ASP B 1 15 ? 3.461 12.094 -2.562 1 90.19 15 ASP B C 1
ATOM 771 O O . ASP B 1 15 ? 4.023 12.297 -1.483 1 90.19 15 ASP B O 1
ATOM 775 N N . ILE B 1 16 ? 3.414 10.961 -3.152 1 93.56 16 ILE B N 1
ATOM 776 C CA . ILE B 1 16 ? 4.027 9.789 -2.541 1 93.56 16 ILE B CA 1
ATOM 777 C C . ILE B 1 16 ? 5.281 9.398 -3.318 1 93.56 16 ILE B C 1
ATOM 779 O O . ILE B 1 16 ? 5.293 9.438 -4.551 1 93.56 16 ILE B O 1
ATOM 783 N N . LYS B 1 17 ? 6.324 9.047 -2.594 1 95.88 17 LYS B N 1
ATOM 784 C CA . LYS B 1 17 ? 7.531 8.484 -3.191 1 95.88 17 LYS B CA 1
ATOM 785 C C . LYS B 1 17 ? 7.848 7.109 -2.607 1 95.88 17 LYS B C 1
ATOM 787 O O . LYS B 1 17 ? 7.957 6.961 -1.389 1 95.88 17 LYS B O 1
ATOM 792 N N . VAL B 1 18 ? 8.07 6.18 -3.492 1 97.38 18 VAL B N 1
ATOM 793 C CA . VAL B 1 18 ? 8.305 4.797 -3.09 1 97.38 18 VAL B CA 1
ATOM 794 C C . VAL B 1 18 ? 9.781 4.609 -2.729 1 97.38 18 VAL B C 1
ATOM 796 O O . VAL B 1 18 ? 10.664 4.859 -3.551 1 97.38 18 VAL B O 1
ATOM 799 N N . GLN B 1 19 ? 10.055 4.168 -1.543 1 97.19 19 GLN B N 1
ATOM 800 C CA . GLN B 1 19 ? 11.422 3.896 -1.116 1 97.19 19 GLN B CA 1
ATOM 801 C C . GLN B 1 19 ? 11.852 2.486 -1.513 1 97.19 19 GLN B C 1
ATOM 803 O O . GLN B 1 19 ? 13.008 2.266 -1.877 1 97.19 19 GLN B O 1
ATOM 808 N N . GLY B 1 20 ? 10.914 1.522 -1.336 1 97.69 20 GLY B N 1
ATOM 809 C CA . GLY B 1 20 ? 11.195 0.155 -1.745 1 97.69 20 GLY B CA 1
ATOM 810 C C . GLY B 1 20 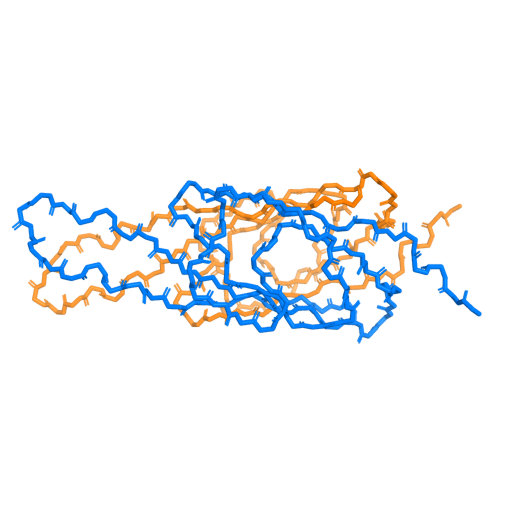? 10.352 -0.871 -1.014 1 97.69 20 GLY B C 1
ATOM 811 O O . GLY B 1 20 ? 9.414 -0.514 -0.297 1 97.69 20 GLY B O 1
ATOM 812 N N . ILE B 1 21 ? 10.656 -2.17 -1.322 1 96.94 21 ILE B N 1
ATOM 813 C CA . ILE B 1 21 ? 9.867 -3.26 -0.759 1 96.94 21 ILE B CA 1
ATOM 814 C C . ILE B 1 21 ? 10.797 -4.285 -0.111 1 96.94 21 ILE B C 1
ATOM 816 O O . ILE B 1 21 ? 11.938 -4.469 -0.549 1 96.94 21 ILE B O 1
ATOM 820 N N . ILE B 1 22 ? 10.305 -4.844 0.944 1 95.81 22 ILE B N 1
ATOM 821 C CA . ILE B 1 22 ? 10.922 -6.016 1.556 1 95.81 22 ILE B CA 1
ATOM 822 C C . ILE B 1 22 ? 9.984 -7.215 1.428 1 95.81 22 ILE B C 1
ATOM 824 O O . ILE B 1 22 ? 8.797 -7.121 1.754 1 95.81 22 ILE B O 1
ATOM 828 N N . GLY B 1 23 ? 10.422 -8.312 0.906 1 93.19 23 GLY B N 1
ATOM 829 C CA . GLY B 1 23 ? 9.664 -9.531 0.672 1 93.19 23 GLY B CA 1
ATOM 830 C C . GLY B 1 23 ? 10.25 -10.398 -0.429 1 93.19 23 GLY B C 1
ATOM 831 O O . GLY B 1 23 ? 11.367 -10.164 -0.881 1 93.19 23 GLY B O 1
ATOM 832 N N . PRO B 1 24 ? 9.523 -11.492 -0.781 1 88.75 24 PRO B N 1
ATOM 833 C CA . PRO B 1 24 ? 9.992 -12.43 -1.805 1 88.75 24 PRO B CA 1
ATOM 834 C C . PRO B 1 24 ? 9.805 -11.898 -3.223 1 88.75 24 PRO B C 1
ATOM 836 O O . PRO B 1 24 ? 8.906 -12.344 -3.939 1 88.75 24 PRO B O 1
ATOM 839 N N . CYS B 1 25 ? 10.672 -10.945 -3.576 1 89 25 CYS B N 1
ATOM 840 C CA . CYS B 1 25 ? 10.594 -10.328 -4.891 1 89 25 CYS B CA 1
ATOM 841 C C . CYS B 1 25 ? 11.977 -9.93 -5.387 1 89 25 CYS B C 1
ATOM 843 O O . CYS B 1 25 ? 12.953 -9.969 -4.633 1 89 25 CYS B O 1
ATOM 845 N N . ALA B 1 26 ? 11.984 -9.656 -6.73 1 92.5 26 ALA B N 1
ATOM 846 C CA . ALA B 1 26 ? 13.211 -9.188 -7.359 1 92.5 26 ALA B CA 1
ATOM 847 C C . ALA B 1 26 ? 12.945 -7.98 -8.258 1 92.5 26 ALA B C 1
ATOM 849 O O . ALA B 1 26 ? 12.008 -7.984 -9.055 1 92.5 26 ALA B O 1
ATOM 850 N N . SER B 1 27 ? 13.727 -6.969 -8.062 1 94.75 27 SER B N 1
ATOM 851 C CA . SER B 1 27 ? 13.602 -5.738 -8.828 1 94.75 27 SER B CA 1
ATOM 852 C C . SER B 1 27 ? 13.68 -6.012 -10.328 1 94.75 27 SER B C 1
ATOM 854 O O . SER B 1 27 ? 14.492 -6.82 -10.773 1 94.75 27 SER B O 1
ATOM 856 N N . LEU B 1 28 ? 12.914 -5.398 -11.109 1 95.06 28 LEU B N 1
ATOM 857 C CA . LEU B 1 28 ? 12.977 -5.438 -12.57 1 95.06 28 LEU B CA 1
ATOM 858 C C . LEU B 1 28 ? 13.703 -4.211 -13.109 1 95.06 28 LEU B C 1
ATOM 860 O O . LEU B 1 28 ? 13.742 -4 -14.328 1 95.06 28 LEU B O 1
ATOM 864 N N . GLU B 1 29 ? 14.148 -3.375 -12.227 1 96 29 GLU B N 1
ATOM 865 C CA . GLU B 1 29 ? 14.945 -2.199 -12.555 1 96 29 GLU B CA 1
ATOM 866 C C . GLU B 1 29 ? 14.18 -1.248 -13.469 1 96 29 GLU B C 1
ATOM 868 O O . GLU B 1 29 ? 14.75 -0.679 -14.406 1 96 29 GLU B O 1
ATOM 873 N N . LYS B 1 30 ? 12.984 -1.173 -13.305 1 95.31 30 LYS B N 1
ATOM 874 C CA . LYS B 1 30 ? 12.156 -0.221 -14.031 1 95.31 30 LYS B CA 1
ATOM 875 C C . LYS B 1 30 ? 12.273 1.181 -13.445 1 95.31 30 LYS B C 1
ATOM 877 O O . LYS B 1 30 ? 11.875 1.416 -12.305 1 95.31 30 LYS B O 1
ATOM 882 N N . LYS B 1 31 ? 12.734 2.092 -14.234 1 94.19 31 LYS B N 1
ATOM 883 C CA . LYS B 1 31 ? 12.828 3.465 -13.75 1 94.19 31 LYS B CA 1
ATOM 884 C C . LYS B 1 31 ? 11.445 4.102 -13.625 1 94.19 31 LYS B C 1
ATOM 886 O O . LYS B 1 31 ? 10.578 3.883 -14.469 1 94.19 31 LYS B O 1
ATOM 891 N N . SER B 1 32 ? 11.32 4.867 -12.57 1 95.69 32 SER B N 1
ATOM 892 C CA . SER B 1 32 ? 10.039 5.516 -12.32 1 95.69 32 SER B CA 1
ATOM 893 C C . SER B 1 32 ? 10.219 6.828 -11.555 1 95.69 32 SER B C 1
ATOM 895 O O . SER B 1 32 ? 11.047 6.914 -10.648 1 95.69 32 SER B O 1
ATOM 897 N N . PRO B 1 33 ? 9.445 7.832 -11.969 1 95.31 33 PRO B N 1
ATOM 898 C CA . PRO B 1 33 ? 9.477 9.086 -11.211 1 95.31 33 PRO B CA 1
ATOM 899 C C . PRO B 1 33 ? 8.914 8.93 -9.797 1 95.31 33 PRO B C 1
ATOM 901 O O . PRO B 1 33 ? 9.055 9.836 -8.969 1 95.31 33 PRO B O 1
ATOM 904 N N . LEU B 1 34 ? 8.352 7.879 -9.508 1 96.06 34 LEU B N 1
ATOM 905 C CA . LEU B 1 34 ? 7.719 7.641 -8.211 1 96.06 34 LEU B CA 1
ATOM 906 C C . LEU B 1 34 ? 8.75 7.199 -7.176 1 96.06 34 LEU B C 1
ATOM 908 O O . LEU B 1 34 ? 8.43 7.094 -5.988 1 96.06 34 LEU B O 1
ATOM 912 N N . CYS B 1 35 ? 9.898 7.012 -7.559 1 97.12 35 CYS B N 1
ATOM 913 C CA . CYS B 1 35 ? 10.891 6.457 -6.645 1 97.12 35 CYS B CA 1
ATOM 914 C C . CYS B 1 35 ? 11.492 7.551 -5.77 1 97.12 35 CYS B C 1
ATOM 916 O O . CYS B 1 35 ? 11.766 8.656 -6.246 1 97.12 35 CYS B O 1
ATOM 918 N N . SER B 1 36 ? 11.703 7.176 -4.52 1 95.81 36 SER B N 1
ATOM 919 C CA . SER B 1 36 ? 12.406 8.047 -3.584 1 95.81 36 SER B CA 1
ATOM 920 C C . SER B 1 36 ? 13.914 7.961 -3.781 1 95.81 36 SER B C 1
ATOM 922 O O . SER B 1 36 ? 14.422 6.973 -4.316 1 95.81 36 SER B O 1
ATOM 924 N N . ASP B 1 37 ? 14.57 9.008 -3.32 1 94.44 37 ASP B N 1
ATOM 925 C CA . ASP B 1 37 ? 16.031 8.961 -3.297 1 94.44 37 ASP B CA 1
ATOM 926 C C . ASP B 1 37 ? 16.531 8.039 -2.184 1 94.44 37 ASP B C 1
ATOM 928 O O . ASP B 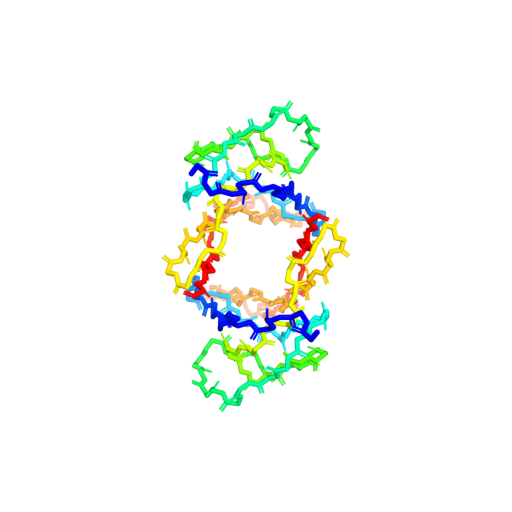1 37 ? 17.656 7.555 -2.236 1 94.44 37 ASP B O 1
ATOM 932 N N . ILE B 1 38 ? 15.758 7.863 -1.124 1 94.5 38 ILE B N 1
ATOM 933 C CA . ILE B 1 38 ? 16.078 6.938 -0.045 1 94.5 38 ILE B CA 1
ATOM 934 C C . ILE B 1 38 ? 15.586 5.535 -0.404 1 94.5 38 ILE B C 1
ATOM 936 O O . ILE B 1 38 ? 14.422 5.359 -0.769 1 94.5 38 ILE B O 1
ATOM 940 N N . VAL B 1 39 ? 16.469 4.609 -0.363 1 96.19 39 VAL B N 1
ATOM 941 C CA . VAL B 1 39 ? 16.109 3.26 -0.792 1 96.19 39 VAL B CA 1
ATOM 942 C C . VAL B 1 39 ? 16.078 2.326 0.415 1 96.19 39 VAL B C 1
ATOM 944 O O . VAL B 1 39 ? 17 2.316 1.232 1 96.19 39 VAL B O 1
ATOM 947 N N . ILE B 1 40 ? 15.031 1.569 0.513 1 97.19 40 ILE B N 1
ATOM 948 C CA . ILE B 1 40 ? 14.891 0.51 1.507 1 97.19 40 ILE B CA 1
ATOM 949 C C . ILE B 1 40 ? 14.609 -0.818 0.809 1 97.19 40 ILE B C 1
ATOM 951 O O . ILE B 1 40 ? 13.734 -0.899 -0.053 1 97.19 40 ILE B O 1
ATOM 955 N N . GLY B 1 41 ? 15.383 -1.908 1.169 1 97.19 41 GLY B N 1
ATOM 956 C CA . GLY B 1 41 ? 15.172 -3.172 0.48 1 97.19 41 GLY B CA 1
ATOM 957 C C . GLY B 1 41 ? 15.375 -3.074 -1.021 1 97.19 41 GLY B C 1
ATOM 958 O O . GLY B 1 41 ? 16.406 -2.576 -1.48 1 97.19 41 GLY B O 1
ATOM 959 N N . GLN B 1 42 ? 14.414 -3.576 -1.749 1 96.44 42 GLN B N 1
ATOM 960 C CA . GLN B 1 42 ? 14.414 -3.477 -3.205 1 96.44 42 GLN B CA 1
ATOM 961 C C . GLN B 1 42 ? 13.75 -2.186 -3.668 1 96.44 42 GLN B C 1
ATOM 963 O O . GLN B 1 42 ? 12.539 -2.154 -3.904 1 96.44 42 GLN B O 1
ATOM 968 N N . GLY B 1 43 ? 14.508 -1.157 -3.842 1 97.44 43 GLY B N 1
ATOM 969 C CA . GLY B 1 43 ? 14.008 0.151 -4.234 1 97.44 43 GLY B CA 1
ATOM 970 C C . GLY B 1 43 ? 14.602 0.65 -5.539 1 97.44 43 GLY B C 1
ATOM 971 O O . GLY B 1 43 ? 15.211 -0.12 -6.285 1 97.44 43 GLY B O 1
ATOM 972 N N . GLY B 1 44 ? 14.336 1.884 -5.852 1 97.06 44 GLY B N 1
ATOM 973 C CA . GLY B 1 44 ? 14.805 2.457 -7.102 1 97.06 44 GLY B CA 1
ATOM 974 C C . GLY B 1 44 ? 14.023 1.967 -8.312 1 97.06 44 GLY B C 1
ATOM 975 O O . GLY B 1 44 ? 14.508 2.057 -9.445 1 97.06 44 GLY B O 1
ATOM 976 N N . THR B 1 45 ? 13.031 1.283 -8.102 1 97.81 45 THR B N 1
ATOM 977 C CA . THR B 1 45 ? 12.156 0.732 -9.133 1 97.81 45 THR B CA 1
ATOM 978 C C . THR B 1 45 ? 10.695 0.792 -8.695 1 97.81 45 THR B C 1
ATOM 980 O O . THR B 1 45 ? 10.406 0.993 -7.516 1 97.81 45 THR B O 1
ATOM 983 N N . SER B 1 46 ? 9.773 0.602 -9.594 1 97.31 46 SER B N 1
ATOM 984 C CA . SER B 1 46 ? 8.352 0.492 -9.273 1 97.31 46 SER B CA 1
ATOM 985 C C . SER B 1 46 ? 7.781 -0.844 -9.742 1 97.31 46 SER B C 1
ATOM 987 O O . SER B 1 46 ? 6.562 -1.039 -9.742 1 97.31 46 SER B O 1
ATOM 989 N N . ALA B 1 47 ? 8.648 -1.755 -10.211 1 96.19 47 ALA B N 1
ATOM 990 C CA . ALA B 1 47 ? 8.195 -3.061 -10.68 1 96.19 47 ALA B CA 1
ATOM 991 C C . ALA B 1 47 ? 9.133 -4.168 -10.211 1 96.19 47 ALA B C 1
ATOM 993 O O . ALA B 1 47 ? 10.352 -3.996 -10.211 1 96.19 47 ALA B O 1
ATOM 994 N N . TRP B 1 48 ? 8.531 -5.27 -9.914 1 93.56 48 TRP B N 1
ATOM 995 C CA . TRP B 1 48 ? 9.258 -6.426 -9.406 1 93.56 48 TRP B CA 1
ATOM 996 C C . TRP B 1 48 ? 8.68 -7.727 -9.961 1 93.56 48 TRP B C 1
ATOM 998 O O . TRP B 1 48 ? 7.527 -7.758 -10.398 1 93.56 48 TRP B O 1
ATOM 1008 N N . LYS B 1 49 ? 9.492 -8.664 -10 1 90.06 49 LYS B N 1
ATOM 1009 C CA . LYS B 1 49 ? 9.023 -10.039 -10.141 1 90.06 49 LYS B CA 1
ATOM 1010 C C . LYS B 1 49 ? 8.727 -10.664 -8.781 1 90.06 49 LYS B C 1
ATOM 1012 O O . LYS B 1 49 ? 9.5 -10.5 -7.836 1 90.06 49 LYS B O 1
ATOM 1017 N N . MET B 1 50 ? 7.516 -11.055 -8.625 1 81.62 50 MET B N 1
ATOM 1018 C CA . MET B 1 50 ? 7.141 -11.656 -7.344 1 81.62 50 MET B CA 1
ATOM 1019 C C . MET B 1 50 ? 7.145 -13.172 -7.438 1 81.62 50 MET B C 1
ATOM 1021 O O . MET B 1 50 ? 6.723 -13.742 -8.445 1 81.62 50 MET B O 1
ATOM 1025 N N . CYS B 1 51 ? 7.918 -13.695 -6.484 1 65.56 51 CYS B N 1
ATOM 1026 C CA . CYS B 1 51 ? 8.016 -15.148 -6.469 1 65.56 51 CYS B CA 1
ATOM 1027 C C . CYS B 1 51 ? 6.965 -15.758 -5.547 1 65.56 51 CYS B C 1
ATOM 1029 O O . CYS B 1 51 ? 6.965 -15.492 -4.344 1 65.56 51 CYS B O 1
ATOM 1031 N N . GLY B 1 52 ? 5.738 -16.344 -6.02 1 64 52 GLY B N 1
ATOM 1032 C CA . GLY B 1 52 ? 4.879 -17.281 -5.312 1 64 52 GLY B CA 1
ATOM 1033 C C . GLY B 1 52 ? 3.99 -16.609 -4.277 1 64 52 GLY B C 1
ATOM 1034 O O . GLY B 1 52 ? 4.297 -16.641 -3.086 1 64 52 GLY B O 1
ATOM 1035 N N . LEU B 1 53 ? 3.195 -15.703 -4.68 1 61.75 53 LEU B N 1
ATOM 1036 C CA . LEU B 1 53 ? 2.254 -15.297 -3.639 1 61.75 53 LEU B CA 1
ATOM 1037 C C . LEU B 1 53 ? 1.515 -16.516 -3.078 1 61.75 53 LEU B C 1
ATOM 1039 O O . LEU B 1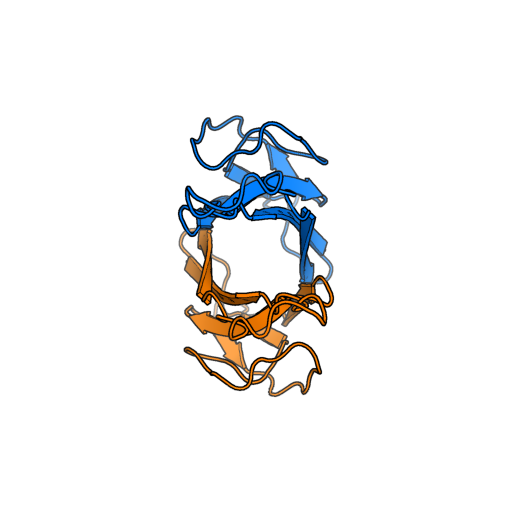 53 ? 0.703 -17.125 -3.775 1 61.75 53 LEU B O 1
ATOM 1043 N N . ASP B 1 54 ? 2.252 -17.219 -2.197 1 67.56 54 ASP B N 1
ATOM 1044 C CA . ASP B 1 54 ? 1.629 -18.344 -1.516 1 67.56 54 ASP B CA 1
ATOM 1045 C C . ASP B 1 54 ? 0.887 -17.891 -0.262 1 67.56 54 ASP B C 1
ATOM 1047 O O . ASP B 1 54 ? 0.712 -16.688 -0.039 1 67.56 54 ASP B O 1
ATOM 1051 N N . LYS B 1 55 ? 0.339 -18.781 0.447 1 64.81 55 LYS B N 1
ATOM 1052 C CA . LYS B 1 55 ? -0.512 -18.547 1.61 1 64.81 55 LYS B CA 1
ATOM 1053 C C . LYS B 1 55 ? 0.28 -17.906 2.752 1 64.81 55 LYS B C 1
ATOM 1055 O O . LYS B 1 55 ? -0.266 -17.656 3.828 1 64.81 55 LYS B O 1
ATOM 1060 N N . SER B 1 56 ? 1.504 -17.562 2.553 1 78.12 56 SER B N 1
ATOM 1061 C CA . SER B 1 56 ? 2.238 -16.984 3.674 1 78.12 56 SER B CA 1
ATOM 1062 C C . SER B 1 56 ? 3.221 -15.914 3.201 1 78.12 56 SER B C 1
ATOM 1064 O O . SER B 1 56 ? 4.289 -15.742 3.791 1 78.12 56 SER B O 1
ATOM 1066 N N . THR B 1 57 ? 2.879 -15.289 2.266 1 84.19 57 THR B N 1
ATOM 1067 C CA . THR B 1 57 ? 3.76 -14.258 1.728 1 84.19 57 THR B CA 1
ATOM 1068 C C . THR B 1 57 ? 3.541 -12.93 2.447 1 84.19 57 THR B C 1
ATOM 1070 O O . THR B 1 57 ? 2.402 -12.555 2.732 1 84.19 57 THR B O 1
ATOM 1073 N N . SER B 1 58 ? 4.672 -12.281 2.854 1 91.62 58 SER B N 1
ATOM 1074 C CA . SER B 1 58 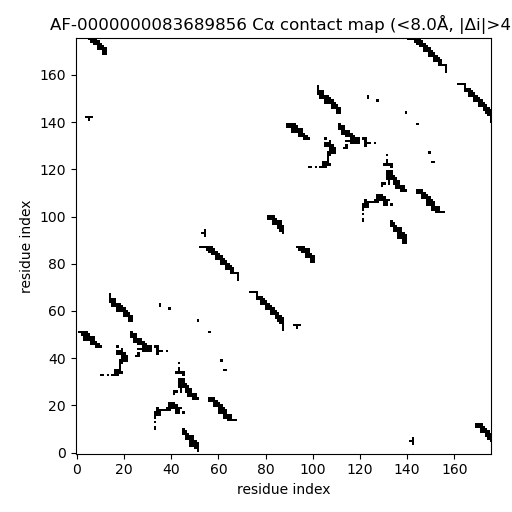? 4.645 -10.93 3.4 1 91.62 58 SER B CA 1
ATOM 1075 C C . SER B 1 58 ? 5.41 -9.961 2.512 1 91.62 58 SER B C 1
ATOM 1077 O O . SER B 1 58 ? 6.566 -10.211 2.162 1 91.62 58 SER B O 1
ATOM 1079 N N . LEU B 1 59 ? 4.738 -8.953 2.066 1 91.94 59 LEU B N 1
ATOM 1080 C CA . LEU B 1 59 ? 5.359 -7.867 1.318 1 91.94 59 LEU B CA 1
ATOM 1081 C C . LEU B 1 59 ? 5.234 -6.547 2.074 1 91.94 59 LEU B C 1
ATOM 1083 O O . LEU B 1 59 ? 4.129 -6.137 2.441 1 91.94 59 LEU B O 1
ATOM 1087 N N . CYS B 1 60 ? 6.367 -5.883 2.357 1 96.88 60 CYS B N 1
ATOM 1088 C CA . CYS B 1 60 ? 6.355 -4.617 3.08 1 96.88 60 CYS B CA 1
ATOM 1089 C C . CYS B 1 60 ? 6.848 -3.479 2.195 1 96.88 60 CYS B C 1
ATOM 1091 O O . CYS B 1 60 ? 8 -3.475 1.766 1 96.88 60 CYS B O 1
ATOM 1093 N N . LEU B 1 61 ? 6.012 -2.545 1.951 1 97.56 61 LEU B N 1
ATOM 1094 C CA . LEU B 1 61 ? 6.305 -1.381 1.123 1 97.56 61 LEU B CA 1
ATOM 1095 C C . LEU B 1 61 ? 6.656 -0.174 1.987 1 97.56 61 LEU B C 1
ATOM 1097 O O . LEU B 1 61 ? 5.902 0.183 2.896 1 97.56 61 LEU B O 1
ATOM 1101 N N . PHE B 1 62 ? 7.75 0.43 1.726 1 97.75 62 PHE B N 1
ATOM 1102 C CA . PHE B 1 62 ? 8.148 1.657 2.404 1 97.75 62 PHE B CA 1
ATOM 1103 C C . PHE B 1 62 ? 8.023 2.855 1.472 1 97.75 62 PHE B C 1
ATOM 1105 O O . PHE B 1 62 ? 8.367 2.77 0.291 1 97.75 62 PHE B O 1
ATOM 1112 N N . PHE B 1 63 ? 7.574 3.984 2.105 1 96.62 63 PHE B N 1
ATOM 1113 C CA . PHE B 1 63 ? 7.375 5.176 1.287 1 96.62 63 PHE B CA 1
ATOM 1114 C C . PHE B 1 63 ? 7.434 6.438 2.143 1 96.62 63 PHE B C 1
ATOM 1116 O O . PHE B 1 63 ? 7.348 6.363 3.369 1 96.62 63 PHE B O 1
ATOM 1123 N N . ASP B 1 64 ? 7.566 7.484 1.416 1 93.44 64 ASP B N 1
ATOM 1124 C CA . ASP B 1 64 ? 7.516 8.781 2.078 1 93.44 64 ASP B CA 1
ATOM 1125 C C . ASP B 1 64 ? 6.465 9.688 1.436 1 93.44 64 ASP B C 1
ATOM 1127 O O . ASP B 1 64 ? 6.074 9.477 0.286 1 93.44 64 ASP B O 1
ATOM 1131 N N . ILE B 1 65 ? 5.922 10.531 2.17 1 87.88 65 ILE B N 1
ATOM 1132 C CA . ILE B 1 65 ? 5.004 11.539 1.644 1 87.88 65 ILE B CA 1
ATOM 1133 C C . ILE B 1 65 ? 5.711 12.891 1.566 1 87.88 65 ILE B C 1
ATOM 1135 O O . ILE B 1 65 ? 6.262 13.367 2.561 1 87.88 65 ILE B O 1
ATOM 1139 N N . VAL B 1 66 ? 5.625 13.391 0.357 1 76.5 66 VAL B N 1
ATOM 1140 C CA . VAL B 1 66 ? 6.258 14.688 0.13 1 76.5 66 VAL B CA 1
ATOM 1141 C C . VAL B 1 66 ? 5.258 15.805 0.407 1 76.5 66 VAL B C 1
ATOM 1143 O O . VAL B 1 66 ? 4.184 15.859 -0.198 1 76.5 66 VAL B O 1
ATOM 1146 N N . ARG B 1 67 ? 5.316 16.375 1.643 1 65.75 67 ARG B N 1
ATOM 1147 C CA . ARG B 1 67 ? 4.426 17.484 1.968 1 65.75 67 ARG B CA 1
ATOM 1148 C C . ARG B 1 67 ? 4.828 18.75 1.219 1 65.75 67 ARG B C 1
ATOM 1150 O O . ARG B 1 67 ? 6.02 19.062 1.111 1 65.75 67 ARG B O 1
ATOM 1157 N N . LYS B 1 68 ? 3.785 19.156 0.438 1 56.47 68 LYS B N 1
ATOM 1158 C CA . LYS B 1 68 ? 4.047 20.453 -0.193 1 56.47 68 LYS B CA 1
ATOM 1159 C C . LYS B 1 68 ? 4.137 21.562 0.849 1 56.47 68 LYS B C 1
ATOM 1161 O O . LYS B 1 68 ? 3.279 21.672 1.728 1 56.47 68 LYS B O 1
ATOM 1166 N N . GLU B 1 69 ? 5.293 21.734 1.199 1 52.41 69 GLU B N 1
ATOM 1167 C CA . GLU B 1 69 ? 5.469 22.875 2.078 1 52.41 69 GLU B CA 1
ATOM 1168 C C . GLU B 1 69 ? 4.75 24.109 1.527 1 52.41 69 GLU B C 1
ATOM 1170 O O . GLU B 1 69 ? 4.77 24.359 0.32 1 52.41 69 GLU B O 1
ATOM 1175 N N . THR B 1 70 ? 3.674 24.422 2.197 1 52.41 70 THR B N 1
ATOM 1176 C CA . THR B 1 70 ? 3.199 25.75 1.846 1 52.41 70 THR B CA 1
ATOM 1177 C C . THR B 1 70 ? 4.344 26.766 1.878 1 52.41 70 THR B C 1
ATOM 1179 O O . THR B 1 70 ? 5.289 26.609 2.658 1 52.41 70 THR B O 1
ATOM 1182 N N . PRO B 1 71 ? 4.457 27.578 0.74 1 53.84 71 PRO B N 1
ATOM 1183 C CA . PRO B 1 71 ? 5.504 28.594 0.605 1 53.84 71 PRO B CA 1
ATOM 1184 C C . PRO B 1 71 ? 5.871 29.234 1.938 1 53.84 71 PRO B C 1
ATOM 1186 O O . PRO B 1 71 ? 7.027 29.625 2.145 1 53.84 71 PRO B O 1
ATOM 1189 N N . ASP B 1 72 ? 4.914 29.562 2.666 1 51.22 72 ASP B N 1
ATOM 1190 C CA . ASP B 1 72 ? 5.285 30.406 3.801 1 51.22 72 ASP B CA 1
ATOM 1191 C C . ASP B 1 72 ? 6.012 29.578 4.871 1 51.22 72 ASP B C 1
ATOM 1193 O O . ASP B 1 72 ? 6.637 30.156 5.77 1 51.22 72 ASP B O 1
ATOM 1197 N N . ALA B 1 73 ? 5.613 28.391 5.145 1 48.44 73 ALA B N 1
ATOM 1198 C CA . ALA B 1 73 ? 6.215 27.703 6.281 1 48.44 73 ALA B CA 1
ATOM 1199 C C . ALA B 1 73 ? 7.512 27 5.879 1 48.44 73 ALA B C 1
ATOM 1201 O O . ALA B 1 73 ? 7.516 26.141 4.992 1 48.44 73 ALA B O 1
ATOM 1202 N N . THR B 1 74 ? 8.617 27.531 5.816 1 47.81 74 THR B N 1
ATOM 1203 C CA . THR B 1 74 ? 9.969 27 5.727 1 47.81 74 THR B CA 1
ATOM 1204 C C . THR B 1 74 ? 10.039 25.609 6.379 1 47.81 74 THR B C 1
ATOM 1206 O O . THR B 1 74 ? 11.125 25.156 6.758 1 47.81 74 THR B O 1
ATOM 1209 N N . MET B 1 75 ? 8.992 25.188 7 1 48.69 75 MET B N 1
ATOM 1210 C CA . MET B 1 75 ? 9.242 23.953 7.754 1 48.69 75 MET B CA 1
ATOM 1211 C C . MET B 1 75 ? 9.742 22.844 6.836 1 48.69 75 MET B C 1
ATOM 1213 O O . MET B 1 75 ? 9.273 22.703 5.707 1 48.69 75 MET B O 1
ATOM 1217 N N . GLN B 1 76 ? 10.906 22.328 7.086 1 47.66 76 GLN B N 1
ATOM 1218 C CA . GLN B 1 76 ? 11.625 21.234 6.457 1 47.66 76 GLN B CA 1
ATOM 1219 C C . GLN B 1 76 ? 10.664 20.125 6.02 1 47.66 76 GLN B C 1
ATOM 1221 O O . GLN B 1 76 ? 9.789 19.719 6.781 1 47.66 76 GLN B O 1
ATOM 1226 N N . SER B 1 77 ? 10.398 19.969 4.863 1 51.56 77 SER B N 1
ATOM 1227 C CA . SER B 1 77 ? 9.703 18.812 4.312 1 51.56 77 SER B CA 1
ATOM 1228 C C . SER B 1 77 ? 10.031 17.547 5.094 1 51.56 77 SER B C 1
ATOM 1230 O O . SER B 1 77 ? 11.188 17.141 5.16 1 51.56 77 SER B O 1
ATOM 1232 N N . THR B 1 78 ? 9.711 17.484 6.324 1 54.22 78 THR B N 1
ATOM 1233 C CA . THR B 1 78 ? 10 16.234 7.012 1 54.22 78 THR B CA 1
ATOM 1234 C C . THR B 1 78 ? 9.359 15.055 6.285 1 54.22 78 THR B C 1
ATOM 1236 O O . THR B 1 78 ? 8.148 15.062 6.031 1 54.22 78 THR B O 1
ATOM 1239 N N . SER B 1 79 ? 10.094 14.555 5.363 1 60.41 79 SER B N 1
ATOM 1240 C CA . SER B 1 79 ? 9.672 13.281 4.777 1 60.41 79 SER B CA 1
ATOM 1241 C C . SER B 1 79 ? 9.391 12.242 5.852 1 60.41 79 SER B C 1
ATOM 1243 O O . SER B 1 79 ? 10.281 11.883 6.625 1 60.41 79 SER B O 1
ATOM 1245 N N . ASN B 1 80 ? 8.156 12.172 6.152 1 80.06 80 ASN B N 1
ATOM 1246 C CA . ASN B 1 80 ? 7.773 11.102 7.066 1 80.06 80 ASN B CA 1
ATOM 1247 C C . ASN B 1 80 ? 7.703 9.75 6.352 1 80.06 80 ASN B C 1
ATOM 1249 O O . ASN B 1 80 ? 7.121 9.648 5.27 1 80.06 80 ASN B O 1
ATOM 1253 N N . GLN B 1 81 ? 8.617 8.844 6.809 1 91.44 81 GLN B N 1
ATOM 1254 C CA . GLN B 1 81 ? 8.625 7.484 6.277 1 91.44 81 GLN B CA 1
ATOM 1255 C C . GLN B 1 81 ? 7.461 6.672 6.832 1 91.44 81 GLN B C 1
ATOM 1257 O O . GLN B 1 81 ? 7.172 6.727 8.031 1 91.44 81 GLN B O 1
ATOM 1262 N N . PHE B 1 82 ? 6.812 5.949 5.977 1 95.44 82 PHE B N 1
ATOM 1263 C CA . PHE B 1 82 ? 5.688 5.082 6.32 1 95.44 82 PHE B CA 1
ATOM 1264 C C . PHE B 1 82 ? 5.832 3.721 5.645 1 95.44 82 PHE B C 1
ATOM 1266 O O . PHE B 1 82 ? 6.715 3.527 4.809 1 95.44 82 PHE B O 1
ATOM 1273 N N . TYR B 1 83 ? 4.93 2.803 6.109 1 97.19 83 TYR B N 1
ATOM 1274 C CA . TYR B 1 83 ? 4.949 1.502 5.45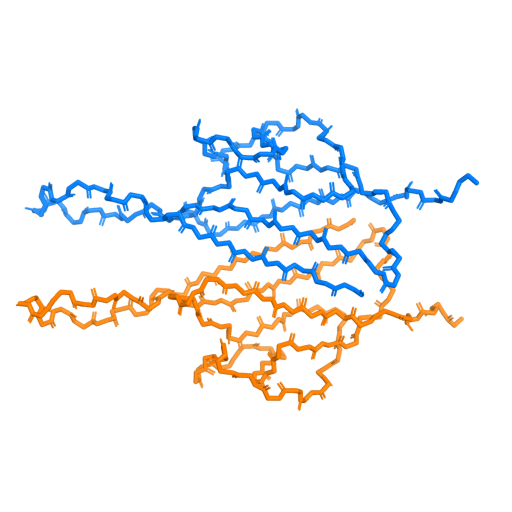3 1 97.19 83 TYR B CA 1
ATOM 1275 C C . TYR B 1 83 ? 3.543 0.922 5.352 1 97.19 83 TYR B C 1
ATOM 1277 O O . TYR B 1 83 ? 2.664 1.264 6.148 1 97.19 83 TYR B O 1
ATOM 1285 N N . PHE B 1 84 ? 3.385 0.043 4.359 1 97.44 84 PHE B N 1
ATOM 1286 C CA . PHE B 1 84 ? 2.297 -0.922 4.254 1 97.44 84 PHE B CA 1
ATOM 1287 C C . PHE B 1 84 ? 2.84 -2.346 4.199 1 97.44 84 PHE B C 1
ATOM 1289 O O . PHE B 1 84 ? 3.736 -2.645 3.408 1 97.44 84 PHE B O 1
ATOM 1296 N N . GLN B 1 85 ? 2.258 -3.164 5 1 96.06 85 GLN B N 1
ATOM 1297 C CA . GLN B 1 85 ? 2.58 -4.586 4.922 1 96.06 85 GLN B CA 1
ATOM 1298 C C . GLN B 1 85 ? 1.381 -5.395 4.434 1 96.06 85 GLN B C 1
ATOM 1300 O O . GLN B 1 85 ? 0.269 -5.234 4.941 1 96.06 85 GLN B O 1
ATOM 1305 N N . PHE B 1 86 ? 1.671 -6.176 3.383 1 92.88 86 PHE B N 1
ATOM 1306 C CA . PHE B 1 86 ? 0.668 -7.09 2.848 1 92.88 86 PHE B CA 1
ATOM 1307 C C . PHE B 1 86 ? 0.976 -8.523 3.25 1 92.88 86 PHE B C 1
ATOM 1309 O O . PHE B 1 86 ? 2.1 -9 3.068 1 92.88 86 PHE B O 1
ATOM 1316 N N . LEU B 1 87 ? -0.125 -9.117 3.703 1 90.38 87 LEU B N 1
ATOM 1317 C CA . LEU B 1 87 ? 0.009 -10.508 4.125 1 90.38 87 LEU B CA 1
ATOM 1318 C C . LEU B 1 87 ? -0.984 -11.398 3.383 1 90.38 87 LEU B C 1
ATOM 1320 O O . LEU B 1 87 ? -2.139 -11.016 3.186 1 90.38 87 LEU B O 1
ATOM 1324 N N . THR B 1 88 ? -0.533 -12.531 2.965 1 83.94 88 THR B N 1
ATOM 1325 C CA . THR B 1 88 ? -1.426 -13.5 2.336 1 83.94 88 THR B CA 1
ATOM 1326 C C . THR B 1 88 ? -1.533 -14.766 3.182 1 83.94 88 THR B C 1
ATOM 1328 O O . THR B 1 88 ? -0.612 -15.094 3.93 1 83.94 88 THR B O 1
#

Foldseek 3Di:
DAPLPDKDFDDDDPQKAWQAKDWQWAAPQAADPRHDPHHDDHGRGGMIRHGDPDQFTKMKTKMWGQDPPDVVPPPDRPGDIDMDMDTD/DQCLPDKDFDDDDPQKAWQAKDWQWAAPQAADPRHDPHHDDHGRGGMIRHGDPDQFTKMKTKMWGQDPPDVVPPPPRPGDIDMDMDTD

Secondary structure (DSSP, 8-state):
-----EEEEEEE-TTEEEEEEESSEEE-----TTB-SS--SB-S-SEEEE----TT-EEEEEEEE-----TT-------EEEEEEEE-/-----EEEEEEE-TTEEEEEEESSEEE-----TTB-SS--SB-S-SEEEE----TT-EEEEEEEE-----TT-------EEEEEEEE-

pLDDT: mean 82.79, std 18.45, range [30.42, 97.81]

Radius of gyration: 16.71 Å; Cα contacts (8 Å, |Δi|>4): 452; chains: 2; bounding box: 31×55×34 Å

Solvent-accessible surface area (backbone atoms only — not comparable to full-atom values): 9295 Å² total; per-residue (Å²): 136,79,69,47,73,36,48,38,35,59,47,63,40,88,48,41,26,39,14,17,34,44,54,65,58,42,74,64,70,33,80,52,91,45,38,31,92,58,68,42,80,57,35,58,31,43,31,27,40,36,56,45,91,44,72,72,34,52,40,35,38,34,29,29,40,60,55,78,52,54,86,81,52,77,59,70,64,63,64,51,77,43,42,42,32,41,35,42,131,76,68,48,72,35,48,38,34,61,47,64,42,87,48,42,24,38,14,17,36,46,54,65,57,42,72,62,70,34,81,50,92,46,37,32,91,58,67,41,79,55,35,59,30,43,32,26,40,35,52,44,91,44,75,71,34,52,40,35,39,32,30,30,42,58,56,78,54,55,86,82,52,79,59,71,63,63,63,51,77,44,43,42,33,40,36,43

Nearest PDB structures (foldseek):
  3efo-assembly1_A  TM=5.912E-01  e=2.840E-04  Homo sapiens
  3egd-assembly1_A  TM=5.968E-01  e=5.529E-04  Homo sapiens
  5kyn-assembly2_B  TM=5.907E-01  e=6.904E-04  Homo sapiens
  3eg9-assembly1_A  TM=5.908E-01  e=1.983E-03  Homo sapiens
  3qwq-assembly1_B  TM=2.354E-01  e=4.455E+00  Homo sapiens